Protein AF-A0A9E2HY00-F1 (afdb_monomer_lite)

Radius of gyration: 29.58 Å; chains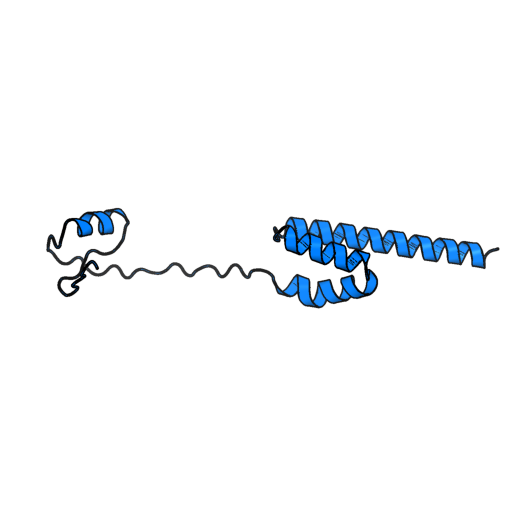: 1; bounding box: 50×21×86 Å

Foldseek 3Di:
DVVVVVVVVVVVVVVVVLVVVLVVVLVVCVVLPDDPVVSVVLSVVCVVPVVVSVVVCVVPVVVPRPPPPVPPPPPQPQDDADPDPQDPVQVVCVVVVHHGDDPPDDDDDD

Secondary structure (DSSP, 8-state):
-HHHHHHHHHHHHHHHHHHHHHHHHHHHHHHTT--HHHHHHHHHHHHHSHHHHHHHIIIIITTT--------------PPPPSS---HHHHHHHHTTPPPPPTT------

Sequence (110 aa):
MHNELLEFLTLHSVFIVTEIIIVATMLHMLYQRRSPTSMISWLLLMIIVPYFSLVLYFLIGVRKRPVKKKKLPLHVKSVSESPGHINSIDGILRSNGIAGASAFNSFTLI

Structure (mmCIF, N/CA/C/O backbone):
data_AF-A0A9E2HY00-F1
#
_entry.id   AF-A0A9E2HY00-F1
#
loop_
_atom_site.group_PDB
_atom_site.id
_atom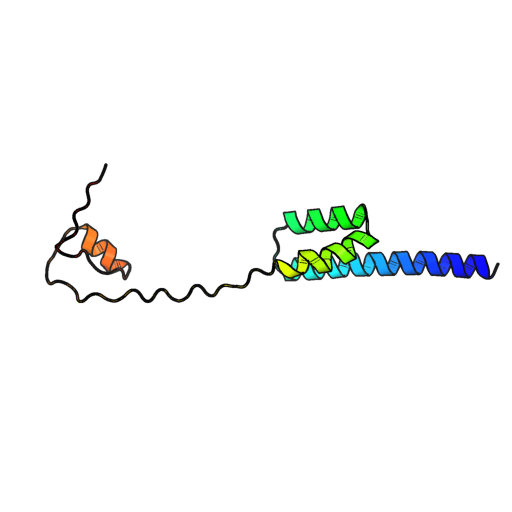_site.type_symbol
_atom_site.label_atom_id
_atom_site.label_alt_id
_atom_site.label_comp_id
_atom_site.label_asym_id
_atom_site.label_entity_id
_atom_site.label_seq_id
_atom_site.pdbx_PDB_ins_code
_atom_site.Cartn_x
_atom_site.Cartn_y
_atom_site.Cartn_z
_atom_site.occupancy
_atom_site.B_iso_or_equiv
_atom_site.auth_seq_id
_atom_site.auth_comp_id
_atom_site.auth_asym_id
_atom_site.auth_atom_id
_atom_site.pdbx_PDB_model_num
ATOM 1 N N . MET A 1 1 ? 18.749 0.375 -36.716 1.00 62.47 1 MET A N 1
ATOM 2 C CA . MET A 1 1 ? 17.453 1.069 -36.515 1.00 62.47 1 MET A CA 1
ATOM 3 C C . MET A 1 1 ? 16.370 0.185 -35.907 1.00 62.47 1 MET A C 1
ATOM 5 O O . MET A 1 1 ? 15.708 0.663 -35.003 1.00 62.47 1 MET A O 1
ATOM 9 N N . HIS A 1 2 ? 16.158 -1.066 -36.346 1.00 67.62 2 HIS A N 1
ATOM 10 C CA . HIS A 1 2 ? 15.128 -1.922 -35.725 1.00 67.62 2 HIS A CA 1
ATOM 11 C C . HIS A 1 2 ? 15.393 -2.238 -34.246 1.00 67.62 2 HIS A C 1
ATOM 13 O O . HIS A 1 2 ? 14.471 -2.136 -33.446 1.00 67.62 2 HIS A O 1
ATOM 19 N N . ASN A 1 3 ? 16.640 -2.525 -33.865 1.00 80.50 3 ASN A N 1
ATOM 20 C CA . ASN A 1 3 ? 16.970 -2.799 -32.462 1.00 80.50 3 ASN A CA 1
ATOM 21 C C . ASN A 1 3 ? 16.769 -1.575 -31.557 1.00 80.50 3 ASN A C 1
ATOM 23 O O . ASN A 1 3 ? 16.177 -1.717 -30.499 1.00 80.50 3 ASN A O 1
ATOM 27 N N . GLU A 1 4 ? 17.146 -0.379 -32.014 1.00 84.44 4 GLU A N 1
ATOM 28 C CA . GLU A 1 4 ? 16.931 0.885 -31.284 1.00 84.44 4 GLU A CA 1
ATOM 29 C C . GLU A 1 4 ? 15.441 1.153 -31.008 1.00 84.44 4 GLU A C 1
ATOM 31 O O . GLU A 1 4 ? 15.057 1.561 -29.915 1.00 84.44 4 GLU A O 1
ATOM 36 N N . LEU A 1 5 ? 14.576 0.890 -31.997 1.00 86.00 5 LEU A N 1
ATOM 37 C CA . LEU A 1 5 ? 13.126 1.042 -31.842 1.00 86.00 5 LEU A CA 1
ATOM 38 C C . LEU A 1 5 ? 12.548 0.012 -30.870 1.00 86.00 5 LEU A C 1
ATOM 40 O O . LEU A 1 5 ? 11.683 0.349 -30.063 1.00 86.00 5 LEU A O 1
ATOM 44 N N . LEU A 1 6 ? 13.023 -1.233 -30.937 1.00 88.06 6 LEU A N 1
ATOM 45 C CA . LEU A 1 6 ? 12.606 -2.283 -30.014 1.00 88.06 6 LEU A CA 1
ATOM 46 C C . LEU A 1 6 ? 13.077 -1.984 -28.588 1.00 88.06 6 LEU A C 1
ATOM 48 O O . LEU A 1 6 ? 12.275 -2.105 -27.668 1.00 88.06 6 LEU A O 1
ATOM 52 N N . GLU A 1 7 ? 14.313 -1.531 -28.382 1.00 86.12 7 GLU A N 1
ATOM 53 C CA . GLU A 1 7 ? 14.811 -1.119 -27.063 1.00 86.12 7 GLU A CA 1
ATOM 54 C C . GLU A 1 7 ? 14.013 0.054 -26.497 1.00 86.12 7 GLU A C 1
ATOM 56 O O . GLU A 1 7 ? 13.569 -0.001 -25.347 1.00 86.12 7 GLU A O 1
ATOM 61 N N . PHE A 1 8 ? 13.748 1.070 -27.320 1.00 88.56 8 PHE A N 1
ATOM 62 C CA . PHE A 1 8 ? 12.923 2.208 -26.936 1.00 88.56 8 PHE A CA 1
ATOM 63 C C . PHE A 1 8 ? 11.523 1.768 -26.493 1.00 88.56 8 PHE A C 1
ATOM 65 O O . PHE A 1 8 ? 11.071 2.147 -25.410 1.00 88.56 8 PHE A O 1
ATOM 72 N N . LEU A 1 9 ? 10.855 0.93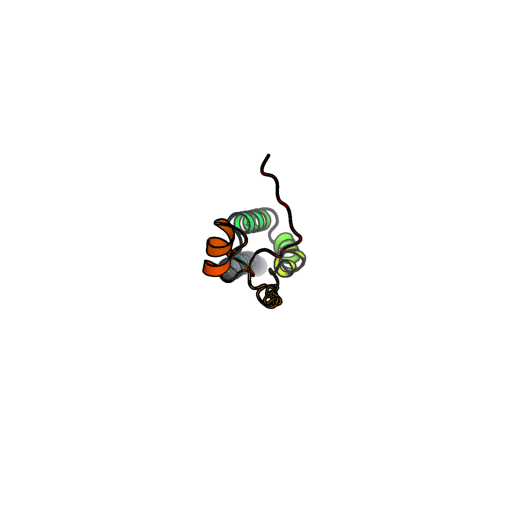1 -27.294 1.00 88.31 9 LEU A N 1
ATOM 73 C CA . LEU A 1 9 ? 9.530 0.387 -26.982 1.00 88.31 9 LEU A CA 1
ATOM 74 C C . LEU A 1 9 ? 9.548 -0.457 -25.707 1.00 88.31 9 LEU A C 1
ATOM 76 O O . LEU A 1 9 ? 8.654 -0.335 -24.870 1.00 88.31 9 LEU A O 1
ATOM 80 N N . THR A 1 10 ? 10.579 -1.283 -25.539 1.00 89.12 10 THR A N 1
ATOM 81 C CA . THR A 1 10 ? 10.717 -2.164 -24.378 1.00 89.12 10 THR A CA 1
ATOM 82 C C . THR A 1 10 ? 10.879 -1.335 -23.107 1.00 89.12 10 THR A C 1
ATOM 84 O O . THR A 1 10 ? 10.106 -1.511 -22.167 1.00 89.12 10 THR A O 1
ATOM 87 N N . LEU A 1 11 ? 11.789 -0.359 -23.098 1.00 89.69 11 LEU A N 1
ATOM 88 C CA . LEU A 1 11 ? 12.002 0.538 -21.959 1.00 89.69 11 LEU A CA 1
ATOM 89 C C . LEU A 1 11 ? 10.740 1.331 -21.603 1.00 89.69 11 LEU A C 1
ATOM 91 O O . LEU A 1 11 ? 10.352 1.369 -20.435 1.00 89.69 11 LEU A O 1
ATOM 95 N N . HIS A 1 12 ? 10.062 1.908 -22.598 1.00 88.62 12 HIS A N 1
ATOM 96 C CA . HIS A 1 12 ? 8.836 2.674 -22.362 1.00 88.62 12 HIS A CA 1
ATOM 97 C C . HIS A 1 12 ? 7.716 1.795 -21.808 1.00 88.62 12 HIS A C 1
ATOM 99 O O . HIS A 1 12 ? 7.043 2.184 -20.854 1.00 88.62 12 HIS A O 1
ATOM 105 N N . SER A 1 13 ? 7.541 0.587 -22.349 1.00 88.00 13 SER A N 1
ATOM 106 C CA . SER A 1 13 ? 6.529 -0.346 -21.852 1.00 88.00 13 SER A CA 1
ATOM 107 C C . SER A 1 13 ? 6.777 -0.744 -20.395 1.00 88.00 13 SER A C 1
ATOM 109 O O . SER A 1 13 ? 5.837 -0.766 -19.603 1.00 88.00 13 SER A O 1
ATOM 111 N N . VAL A 1 14 ? 8.036 -0.979 -20.008 1.00 88.12 14 VAL A N 1
ATOM 112 C CA . VAL A 1 14 ? 8.406 -1.326 -18.630 1.00 88.12 14 VAL A CA 1
ATOM 113 C C . VAL A 1 14 ? 8.092 -0.173 -17.681 1.00 88.12 14 VAL A C 1
ATOM 115 O O . VAL A 1 14 ? 7.515 -0.401 -16.615 1.00 88.12 14 VAL A O 1
ATOM 118 N N . PHE A 1 15 ? 8.400 1.064 -18.075 1.00 88.00 15 PHE A N 1
ATOM 119 C CA . PHE A 1 15 ? 8.059 2.253 -17.292 1.00 88.00 15 PHE A CA 1
ATOM 120 C C . PHE A 1 15 ? 6.549 2.391 -17.081 1.00 88.00 15 PHE A C 1
ATOM 122 O O . PHE A 1 15 ? 6.099 2.498 -15.940 1.00 88.00 15 PHE A O 1
ATOM 129 N N . ILE A 1 16 ? 5.769 2.300 -18.161 1.00 89.38 16 ILE A N 1
ATOM 130 C CA . ILE A 1 16 ? 4.306 2.428 -18.113 1.00 89.38 16 ILE A CA 1
ATOM 131 C C . ILE A 1 16 ? 3.695 1.333 -17.231 1.00 89.38 16 ILE A C 1
ATOM 133 O O . ILE A 1 16 ? 2.861 1.613 -16.372 1.00 89.38 16 ILE A O 1
ATOM 137 N N . VAL A 1 17 ? 4.128 0.080 -17.394 1.00 88.62 17 VAL A N 1
ATOM 138 C CA . VAL A 1 17 ? 3.642 -1.041 -16.574 1.00 88.62 17 VAL A CA 1
ATOM 139 C C . VAL A 1 17 ? 3.976 -0.822 -15.098 1.00 88.62 17 VAL A C 1
ATOM 141 O O . VAL A 1 17 ? 3.134 -1.065 -14.234 1.00 88.62 17 VAL A O 1
ATOM 144 N N . THR A 1 18 ? 5.176 -0.322 -14.800 1.00 85.06 18 THR A N 1
ATOM 145 C CA . THR A 1 18 ? 5.601 -0.045 -13.424 1.00 85.06 18 THR A CA 1
ATOM 146 C C . THR A 1 18 ? 4.734 1.043 -12.787 1.00 85.06 18 THR A C 1
ATOM 148 O O . THR A 1 18 ? 4.229 0.843 -11.681 1.00 85.06 18 THR A O 1
ATOM 151 N N . GLU A 1 19 ? 4.477 2.150 -13.490 1.00 85.62 19 GLU A N 1
ATOM 152 C CA . GLU A 1 19 ? 3.574 3.207 -13.014 1.00 85.62 19 GLU A CA 1
ATOM 153 C C . GLU A 1 19 ? 2.153 2.694 -12.774 1.00 85.62 19 GLU A C 1
ATOM 155 O O . GLU A 1 19 ? 1.574 2.953 -11.716 1.00 85.62 19 GLU A O 1
ATOM 160 N N . ILE A 1 20 ? 1.604 1.908 -13.706 1.00 88.50 20 ILE A N 1
ATOM 161 C CA . ILE A 1 20 ? 0.264 1.324 -13.563 1.00 88.50 20 ILE A CA 1
ATOM 162 C C . ILE A 1 20 ? 0.184 0.469 -12.293 1.00 88.50 20 ILE A C 1
ATOM 164 O O . ILE A 1 20 ? -0.794 0.563 -11.547 1.00 88.50 20 ILE A O 1
ATOM 168 N N . ILE A 1 21 ? 1.210 -0.336 -12.002 1.00 83.06 21 ILE A N 1
ATOM 169 C CA . ILE A 1 21 ? 1.228 -1.173 -10.796 1.00 83.06 21 ILE A CA 1
ATOM 170 C C . ILE A 1 21 ? 1.329 -0.320 -9.522 1.00 83.06 21 ILE A C 1
ATOM 172 O O . ILE A 1 21 ? 0.651 -0.617 -8.530 1.00 83.06 21 ILE A O 1
ATOM 176 N N . ILE A 1 22 ? 2.117 0.758 -9.530 1.00 83.88 22 ILE A N 1
ATOM 177 C CA . ILE A 1 22 ? 2.207 1.693 -8.396 1.00 83.88 22 ILE A CA 1
ATOM 178 C C . ILE A 1 22 ? 0.838 2.339 -8.130 1.00 83.88 22 ILE A C 1
ATOM 180 O O . ILE A 1 22 ? 0.357 2.344 -6.995 1.00 83.88 22 ILE A O 1
ATOM 184 N N . VAL A 1 23 ? 0.148 2.809 -9.169 1.00 83.81 23 VAL A N 1
ATOM 185 C CA . VAL A 1 23 ? -1.186 3.416 -9.026 1.00 83.81 23 VAL A CA 1
ATOM 186 C C . VAL A 1 23 ? -2.221 2.386 -8.559 1.00 83.81 23 VAL A C 1
ATOM 188 O O . VAL A 1 23 ? -3.004 2.660 -7.646 1.00 83.81 23 VAL A O 1
ATOM 191 N N . ALA A 1 24 ? -2.203 1.173 -9.116 1.00 82.12 24 ALA A N 1
ATOM 192 C CA . ALA A 1 24 ? -3.106 0.096 -8.712 1.00 82.12 24 ALA A CA 1
ATOM 193 C C . ALA A 1 24 ? -2.902 -0.305 -7.241 1.00 82.12 24 ALA A C 1
ATOM 195 O O . ALA A 1 24 ? -3.870 -0.490 -6.495 1.00 82.12 24 ALA A O 1
ATOM 196 N N . THR A 1 25 ? -1.647 -0.393 -6.789 1.00 76.88 25 THR A N 1
ATOM 197 C CA . THR A 1 25 ? -1.328 -0.672 -5.382 1.00 76.88 25 THR A CA 1
ATOM 198 C C . THR A 1 25 ? -1.758 0.472 -4.465 1.00 76.88 25 THR A C 1
ATOM 200 O O . THR A 1 25 ? -2.325 0.196 -3.404 1.00 76.88 25 THR A O 1
ATOM 203 N N . MET A 1 26 ? -1.606 1.737 -4.874 1.00 77.50 26 MET A N 1
ATOM 204 C CA . MET A 1 26 ? -2.149 2.887 -4.135 1.00 77.50 26 MET A CA 1
ATOM 205 C C . MET A 1 26 ? -3.673 2.825 -3.993 1.00 77.50 26 MET A C 1
ATOM 207 O O . MET A 1 26 ? -4.181 2.944 -2.876 1.00 77.50 26 MET A O 1
ATOM 211 N N . LEU A 1 27 ? -4.402 2.597 -5.092 1.00 79.94 27 LEU A N 1
ATOM 212 C CA . LEU A 1 27 ? -5.865 2.459 -5.093 1.00 79.94 27 LEU A CA 1
ATOM 213 C C . LEU A 1 27 ? -6.319 1.340 -4.150 1.00 79.94 27 LEU A C 1
ATOM 215 O O . LEU A 1 27 ? -7.221 1.526 -3.331 1.00 79.94 27 LEU A O 1
ATOM 219 N N . HIS A 1 28 ? -5.643 0.193 -4.203 1.00 77.62 28 HIS A N 1
ATOM 220 C CA . HIS A 1 28 ? -5.919 -0.936 -3.322 1.00 77.62 28 HIS A CA 1
ATOM 221 C C . HIS A 1 28 ? -5.637 -0.621 -1.840 1.00 77.62 28 HIS A C 1
ATOM 223 O O . HIS A 1 28 ? -6.416 -1.012 -0.965 1.00 77.62 28 HIS A O 1
ATOM 229 N N . MET A 1 29 ? -4.558 0.108 -1.532 1.00 73.81 29 MET A N 1
ATOM 230 C CA . MET A 1 29 ? -4.263 0.551 -0.164 1.00 73.81 29 MET A CA 1
ATOM 231 C C . MET A 1 29 ? -5.292 1.562 0.357 1.00 73.81 29 MET A C 1
ATOM 233 O O . MET A 1 29 ? -5.694 1.464 1.521 1.00 73.81 29 MET A O 1
ATOM 237 N N . LEU A 1 30 ? -5.744 2.483 -0.502 1.00 73.00 30 LEU A N 1
ATOM 238 C CA . LEU A 1 30 ? -6.770 3.473 -0.176 1.00 73.00 30 LEU A CA 1
ATOM 239 C C . LEU A 1 30 ? -8.102 2.788 0.145 1.00 73.00 30 LEU A C 1
ATOM 241 O O . LEU A 1 30 ? -8.723 3.076 1.170 1.00 73.00 30 LEU A O 1
ATOM 245 N N . TYR A 1 31 ? -8.490 1.806 -0.674 1.00 71.75 31 TYR A N 1
ATOM 246 C CA . TYR A 1 31 ? -9.694 1.003 -0.463 1.00 71.75 31 TYR A CA 1
ATOM 247 C C . TYR A 1 31 ? -9.671 0.250 0.880 1.00 71.75 31 TYR A C 1
ATOM 249 O O . TYR A 1 31 ? -10.700 0.096 1.537 1.00 71.75 31 TYR A O 1
ATOM 257 N N . GLN A 1 32 ? -8.489 -0.168 1.347 1.00 67.25 32 GLN A N 1
ATOM 258 C CA . GLN A 1 32 ? -8.329 -0.876 2.622 1.00 67.25 32 GLN A CA 1
ATOM 259 C C . GLN A 1 32 ? -8.329 0.018 3.880 1.00 67.25 32 GLN A C 1
ATOM 261 O O . GLN A 1 32 ? -8.164 -0.519 4.977 1.00 67.25 32 GLN A O 1
ATOM 266 N N . ARG A 1 33 ? -8.528 1.345 3.773 1.00 63.97 33 ARG A N 1
ATOM 267 C CA . ARG A 1 33 ? -8.507 2.298 4.911 1.00 63.97 33 ARG A CA 1
ATOM 268 C C . ARG A 1 33 ? -7.281 2.124 5.826 1.00 63.97 33 ARG A C 1
ATOM 270 O O . ARG A 1 33 ? -7.394 2.109 7.053 1.00 63.97 33 ARG A O 1
ATOM 277 N N . ARG A 1 34 ? -6.097 1.935 5.236 1.00 60.78 34 ARG A N 1
ATOM 278 C CA . ARG A 1 34 ? -4.822 1.934 5.976 1.00 60.78 34 ARG A CA 1
ATOM 279 C C . ARG A 1 34 ? -4.508 3.347 6.481 1.00 60.78 34 ARG A C 1
ATOM 281 O O . ARG A 1 34 ? -4.980 4.321 5.904 1.00 60.78 34 ARG A O 1
ATOM 288 N N . SER A 1 35 ? -3.715 3.466 7.551 1.00 69.75 35 SER A N 1
ATOM 289 C CA . SER A 1 35 ? -3.267 4.782 8.019 1.00 69.75 35 SER A CA 1
ATOM 290 C C . SER A 1 35 ? -2.483 5.494 6.903 1.00 69.75 35 SER A C 1
ATOM 292 O O . SER A 1 35 ? -1.650 4.852 6.252 1.00 69.75 35 SER A O 1
ATOM 294 N N . PRO A 1 36 ? -2.713 6.801 6.677 1.00 70.88 36 PRO A N 1
ATOM 295 C CA . PRO A 1 36 ? -2.076 7.553 5.591 1.00 70.88 36 PRO A CA 1
ATOM 296 C C . PRO A 1 36 ? -0.544 7.482 5.655 1.00 70.88 36 PRO A C 1
ATOM 298 O O . PRO A 1 36 ? 0.123 7.373 4.630 1.00 70.88 36 PRO A O 1
ATOM 301 N N . THR A 1 37 ? 0.020 7.405 6.862 1.00 78.94 37 THR A N 1
ATOM 302 C CA . THR A 1 37 ? 1.458 7.228 7.101 1.00 78.94 37 THR A CA 1
ATOM 303 C C . THR A 1 37 ? 2.009 5.946 6.473 1.00 78.94 37 THR A C 1
ATOM 305 O O . THR A 1 37 ? 3.065 5.971 5.850 1.00 78.94 37 THR A O 1
ATOM 308 N N . SER A 1 38 ? 1.284 4.824 6.577 1.00 78.19 38 SER A N 1
ATOM 309 C CA . SER A 1 38 ? 1.735 3.554 5.998 1.00 78.19 38 SER A CA 1
ATOM 310 C C . SER A 1 38 ? 1.722 3.585 4.472 1.00 78.19 38 SER A C 1
ATOM 312 O O . SER A 1 38 ? 2.557 2.924 3.862 1.00 78.19 38 SER A O 1
ATOM 314 N N . MET A 1 39 ? 0.788 4.322 3.861 1.00 79.69 39 MET A N 1
ATOM 315 C CA . MET A 1 39 ? 0.725 4.472 2.404 1.00 79.69 39 MET A CA 1
ATOM 316 C C . MET A 1 39 ? 1.932 5.260 1.890 1.00 79.69 39 MET A C 1
ATOM 318 O O . MET A 1 39 ? 2.578 4.816 0.947 1.00 79.69 39 MET A O 1
ATOM 322 N N . ILE A 1 40 ? 2.281 6.365 2.559 1.00 81.00 40 ILE A N 1
ATOM 323 C CA . ILE A 1 40 ? 3.436 7.202 2.201 1.00 81.00 40 ILE A CA 1
ATOM 324 C C . ILE A 1 40 ? 4.748 6.412 2.309 1.00 81.00 40 ILE A C 1
ATOM 326 O O . ILE A 1 40 ? 5.586 6.508 1.419 1.00 81.00 40 ILE A O 1
ATOM 330 N N . SER A 1 41 ? 4.918 5.575 3.340 1.00 85.94 41 SER A N 1
ATOM 331 C CA . SER A 1 41 ? 6.116 4.730 3.467 1.00 85.94 41 SER A CA 1
ATOM 332 C C . SER A 1 41 ? 6.263 3.730 2.317 1.00 85.94 41 SER A C 1
ATOM 334 O O . SER A 1 41 ? 7.360 3.571 1.787 1.00 85.94 41 SER A O 1
ATOM 336 N N . TRP A 1 42 ? 5.174 3.066 1.913 1.00 84.56 42 TRP A N 1
ATOM 337 C CA . TRP A 1 42 ? 5.215 2.131 0.784 1.00 84.56 42 TRP A CA 1
ATOM 338 C C . TRP A 1 42 ? 5.448 2.841 -0.548 1.00 84.56 42 TRP A C 1
ATOM 340 O O . TRP A 1 42 ? 6.193 2.329 -1.375 1.00 84.56 42 TRP A O 1
ATOM 350 N N . LEU A 1 43 ? 4.869 4.027 -0.736 1.00 82.00 43 LEU A N 1
ATOM 351 C CA . LEU A 1 43 ? 5.123 4.880 -1.896 1.00 82.00 43 LEU A CA 1
ATOM 352 C C . LEU A 1 43 ? 6.587 5.281 -2.007 1.00 82.00 43 LEU A C 1
ATOM 354 O O . LEU A 1 43 ? 7.195 5.110 -3.057 1.00 82.00 43 LEU A O 1
ATOM 358 N N . LEU A 1 44 ? 7.160 5.775 -0.912 1.00 84.06 44 LEU A N 1
ATOM 359 C CA . LEU A 1 44 ? 8.555 6.186 -0.887 1.00 84.06 44 LEU A CA 1
ATOM 360 C C . LEU A 1 44 ? 9.482 5.007 -1.201 1.00 84.06 44 LEU A C 1
ATOM 362 O O . LEU A 1 44 ? 10.428 5.155 -1.968 1.00 84.06 44 LEU A O 1
ATOM 366 N N . LEU A 1 45 ? 9.174 3.822 -0.668 1.00 86.50 45 LEU A N 1
ATOM 367 C CA . LEU A 1 45 ? 9.928 2.611 -0.973 1.00 86.50 45 LEU A CA 1
ATOM 368 C C . LEU A 1 45 ? 9.847 2.258 -2.468 1.00 86.50 45 LEU A C 1
ATOM 370 O O . LEU A 1 45 ? 10.882 2.014 -3.083 1.00 86.50 45 LEU A O 1
ATOM 374 N N . MET A 1 46 ? 8.649 2.310 -3.063 1.00 83.62 46 MET A N 1
ATOM 375 C CA . MET A 1 46 ? 8.432 2.066 -4.497 1.00 83.62 46 MET A CA 1
ATOM 376 C C . MET A 1 46 ? 9.176 3.069 -5.386 1.00 83.62 46 MET A C 1
ATOM 378 O O . MET A 1 46 ? 9.635 2.692 -6.457 1.00 83.62 46 MET A O 1
ATOM 382 N N . ILE A 1 47 ? 9.335 4.319 -4.946 1.00 82.44 47 ILE A N 1
ATOM 383 C CA . ILE A 1 47 ? 10.113 5.331 -5.675 1.00 82.44 47 ILE A CA 1
ATOM 384 C C . ILE A 1 47 ? 11.612 5.000 -5.637 1.00 82.44 47 ILE A C 1
ATOM 386 O O . ILE A 1 47 ? 12.290 5.116 -6.653 1.00 82.44 47 ILE A O 1
ATOM 390 N N . ILE A 1 48 ? 12.135 4.581 -4.480 1.00 85.00 48 ILE A N 1
ATOM 391 C CA . ILE A 1 48 ? 13.572 4.307 -4.309 1.00 85.00 48 ILE A CA 1
ATOM 392 C C . ILE A 1 48 ? 13.960 2.976 -4.963 1.00 85.00 48 ILE A C 1
ATOM 394 O O . ILE A 1 48 ? 15.010 2.876 -5.594 1.00 85.00 48 ILE A O 1
ATOM 398 N N . VAL A 1 49 ? 13.133 1.938 -4.803 1.00 86.38 49 VAL A N 1
ATOM 399 C CA . VAL A 1 49 ? 13.431 0.585 -5.289 1.00 86.38 49 VAL A CA 1
ATOM 400 C C . VAL A 1 49 ? 12.177 -0.059 -5.894 1.00 86.38 49 VAL A C 1
ATOM 402 O O . VAL A 1 49 ? 11.583 -0.945 -5.271 1.00 86.38 49 VAL A O 1
ATOM 405 N N . PRO A 1 50 ? 11.744 0.343 -7.101 1.00 73.50 50 PRO A N 1
ATOM 406 C CA . PRO A 1 50 ? 10.441 -0.040 -7.654 1.00 73.50 50 PRO A CA 1
ATOM 407 C C . PRO A 1 50 ? 10.237 -1.555 -7.700 1.00 73.50 50 PRO A C 1
ATOM 409 O O . PRO A 1 50 ? 9.270 -2.072 -7.144 1.00 73.50 50 PRO A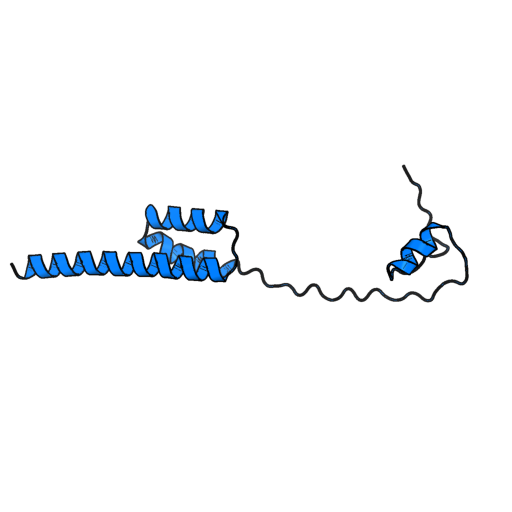 O 1
ATOM 412 N N . TYR A 1 51 ? 11.199 -2.299 -8.247 1.00 80.06 51 TYR A N 1
ATOM 413 C CA . TYR A 1 51 ? 11.055 -3.746 -8.421 1.00 80.06 51 TYR A CA 1
ATOM 414 C C . TYR A 1 51 ? 11.042 -4.529 -7.098 1.00 80.06 51 TYR A C 1
ATOM 416 O O . TYR A 1 51 ? 10.195 -5.400 -6.899 1.00 80.06 51 TYR A O 1
ATOM 424 N N . PHE A 1 52 ? 11.935 -4.204 -6.155 1.00 84.31 52 PHE A N 1
ATOM 425 C CA . PHE A 1 52 ? 11.964 -4.875 -4.846 1.00 84.31 52 PHE A CA 1
ATOM 426 C C . PHE A 1 52 ? 10.733 -4.556 -4.005 1.00 84.31 52 PHE A C 1
ATOM 428 O O . PHE A 1 52 ? 10.238 -5.407 -3.264 1.00 84.31 52 PHE A O 1
ATOM 435 N N . SER A 1 53 ? 10.231 -3.332 -4.124 1.00 81.12 53 SER A N 1
ATOM 436 C CA . SER A 1 53 ? 9.092 -2.865 -3.346 1.00 81.12 53 SER A CA 1
ATOM 437 C C . SER A 1 53 ? 7.819 -3.616 -3.694 1.00 81.12 53 SER A C 1
ATOM 439 O O . SER A 1 53 ? 7.053 -3.931 -2.785 1.00 81.12 53 SER A O 1
ATOM 441 N N . LEU A 1 54 ? 7.619 -3.975 -4.969 1.00 76.19 54 LEU A N 1
ATOM 442 C CA . LEU A 1 54 ? 6.519 -4.849 -5.384 1.00 76.19 54 LEU A CA 1
ATOM 443 C C . LEU A 1 54 ? 6.569 -6.188 -4.643 1.00 76.19 54 LEU A C 1
ATOM 445 O O . LEU A 1 54 ? 5.598 -6.565 -3.985 1.00 76.19 54 LEU A O 1
ATOM 449 N N . VAL A 1 55 ? 7.707 -6.885 -4.705 1.00 83.81 55 VAL A N 1
ATOM 450 C CA . VAL A 1 55 ? 7.876 -8.202 -4.067 1.00 83.81 55 VAL A CA 1
ATOM 451 C C . VAL A 1 55 ? 7.642 -8.098 -2.559 1.00 83.81 55 VAL A C 1
ATOM 453 O O . VAL A 1 55 ? 6.883 -8.879 -1.980 1.00 83.81 55 VAL A O 1
ATOM 456 N N . LEU A 1 56 ? 8.235 -7.088 -1.921 1.00 83.56 56 LEU A N 1
ATOM 457 C CA . LEU A 1 56 ? 8.126 -6.883 -0.481 1.00 83.56 56 LEU A CA 1
ATOM 458 C C . LEU A 1 56 ? 6.704 -6.499 -0.047 1.00 83.56 56 LEU A C 1
ATOM 460 O O . LEU A 1 56 ? 6.235 -6.937 1.008 1.00 83.56 56 LEU A O 1
ATOM 464 N N . TYR A 1 57 ? 5.996 -5.714 -0.862 1.00 79.50 57 TYR A N 1
ATOM 465 C CA . TYR A 1 57 ? 4.613 -5.330 -0.603 1.00 79.50 57 TYR A CA 1
ATOM 466 C C . TYR A 1 57 ? 3.687 -6.547 -0.589 1.00 79.50 57 TYR A C 1
ATOM 468 O O . TYR A 1 57 ? 2.881 -6.691 0.336 1.00 79.50 57 TYR A O 1
ATOM 476 N N . PHE A 1 58 ? 3.832 -7.456 -1.555 1.00 75.31 58 PHE A N 1
ATOM 477 C CA . PHE A 1 58 ? 3.054 -8.695 -1.569 1.00 75.31 58 PHE A CA 1
ATOM 478 C C . PHE A 1 58 ? 3.389 -9.599 -0.375 1.00 75.31 58 PHE A C 1
ATOM 480 O O . PHE A 1 58 ? 2.472 -10.142 0.243 1.00 75.31 58 PHE A O 1
ATOM 487 N N . LEU A 1 59 ? 4.667 -9.697 0.014 1.00 81.50 59 LEU A N 1
ATOM 488 C CA . LEU A 1 59 ? 5.100 -10.528 1.145 1.00 81.50 59 LEU A CA 1
ATOM 489 C C . LEU A 1 59 ? 4.60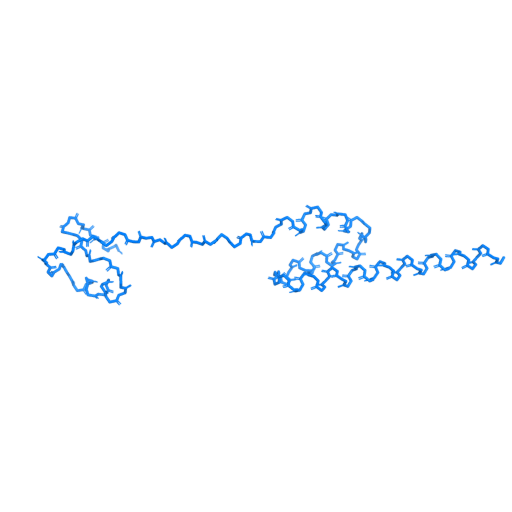8 -10.004 2.510 1.00 81.50 59 LEU A C 1
ATOM 491 O O . LEU A 1 59 ? 4.144 -10.773 3.354 1.00 81.50 59 LEU A O 1
ATOM 495 N N . ILE A 1 60 ? 4.728 -8.693 2.752 1.00 77.81 60 ILE A N 1
ATOM 496 C CA . ILE A 1 60 ? 4.547 -8.087 4.084 1.00 77.81 60 ILE A CA 1
ATOM 497 C C . ILE A 1 60 ? 3.265 -7.250 4.167 1.00 77.81 60 ILE A C 1
ATOM 499 O O . ILE A 1 60 ? 2.528 -7.323 5.158 1.00 77.81 60 ILE A O 1
ATOM 503 N N . GLY A 1 61 ? 2.983 -6.449 3.137 1.00 67.44 61 GLY A N 1
ATOM 504 C CA . GLY A 1 61 ? 1.891 -5.472 3.118 1.00 67.44 61 GLY A CA 1
ATOM 505 C C . GLY A 1 61 ? 0.501 -6.111 3.167 1.00 67.44 61 GLY A C 1
ATOM 506 O O . GLY A 1 61 ? -0.393 -5.617 3.863 1.00 67.44 61 GLY A O 1
ATOM 507 N N . VAL A 1 62 ? 0.329 -7.262 2.510 1.00 67.75 62 VAL A N 1
ATOM 508 C CA . VAL A 1 62 ? -0.952 -7.990 2.467 1.00 67.75 62 VAL A CA 1
ATOM 509 C C . VAL A 1 62 ? -1.241 -8.721 3.785 1.00 67.75 62 VAL A C 1
ATOM 511 O O . VAL A 1 62 ? -2.398 -8.806 4.201 1.00 67.75 62 VAL A O 1
ATOM 514 N N . ARG A 1 63 ? -0.205 -9.187 4.499 1.00 68.38 63 ARG A N 1
ATOM 515 C CA . ARG A 1 63 ? -0.357 -10.023 5.704 1.00 68.38 63 ARG A CA 1
ATOM 516 C C . ARG A 1 63 ? -0.969 -9.275 6.888 1.00 68.38 63 ARG A C 1
ATOM 518 O O . ARG A 1 63 ? -1.720 -9.865 7.659 1.00 68.38 63 ARG A O 1
ATOM 525 N N . LYS A 1 64 ? -0.714 -7.970 7.035 1.00 57.62 64 LYS A N 1
ATOM 526 C CA . LYS A 1 64 ? -1.239 -7.178 8.165 1.00 57.62 64 LYS A CA 1
ATOM 527 C C . LYS A 1 64 ? -2.711 -6.779 8.010 1.00 57.62 64 LYS A C 1
ATOM 529 O O . LYS A 1 64 ? -3.071 -5.693 8.459 1.00 57.62 64 LYS A O 1
ATOM 534 N N . ARG A 1 65 ? -3.570 -7.548 7.331 1.00 61.47 65 ARG A N 1
ATOM 535 C CA . ARG A 1 65 ? -5.012 -7.247 7.358 1.00 61.47 65 ARG A CA 1
ATOM 536 C C . ARG A 1 65 ? -5.445 -7.269 8.825 1.00 61.47 65 ARG A C 1
ATOM 538 O O . ARG A 1 65 ? -5.163 -8.264 9.496 1.00 61.47 65 ARG A O 1
ATOM 545 N N . PRO A 1 66 ? -6.069 -6.202 9.359 1.00 57.09 66 PRO A N 1
ATOM 546 C CA . PRO A 1 66 ? -6.708 -6.308 10.651 1.00 57.09 66 PRO A CA 1
ATOM 547 C C . PRO A 1 66 ? -7.798 -7.347 10.447 1.00 57.09 66 PRO A C 1
ATOM 549 O O . PRO A 1 66 ? -8.841 -7.070 9.856 1.00 57.09 66 PRO A O 1
ATOM 552 N N . VAL A 1 67 ? -7.528 -8.581 10.871 1.00 60.16 67 VAL A N 1
ATOM 553 C CA . VAL A 1 67 ? -8.590 -9.522 11.173 1.00 60.16 67 VAL A CA 1
ATOM 554 C C . VAL A 1 67 ? -9.487 -8.702 12.078 1.00 60.16 67 VAL A C 1
ATOM 556 O O . VAL A 1 67 ? -9.060 -8.321 13.171 1.00 60.16 67 VAL A O 1
ATOM 559 N N . LYS A 1 68 ? -10.671 -8.317 11.583 1.00 59.06 68 LYS A N 1
ATOM 560 C CA . LYS A 1 68 ? -11.755 -7.849 12.435 1.00 59.06 68 LYS A CA 1
ATOM 561 C C . LYS A 1 68 ? -11.989 -9.029 13.359 1.00 59.06 68 LYS A C 1
ATOM 563 O O . LYS A 1 68 ? -12.795 -9.903 13.059 1.00 59.06 68 LYS A O 1
ATOM 568 N N . LYS A 1 69 ? -11.208 -9.117 14.437 1.00 60.56 69 LYS A N 1
ATOM 569 C CA . LYS A 1 69 ? -11.514 -9.965 15.566 1.00 60.56 69 LYS A CA 1
ATOM 570 C C . LYS A 1 69 ? -12.846 -9.391 15.994 1.00 60.56 69 LYS A C 1
ATOM 572 O O . LYS A 1 69 ? -12.883 -8.301 16.565 1.00 60.56 69 LYS A O 1
ATOM 577 N N . LYS A 1 70 ? -13.940 -10.034 15.567 1.00 58.81 70 LYS A N 1
ATOM 578 C CA . LYS A 1 70 ? -15.256 -9.789 16.135 1.00 58.81 70 LYS A CA 1
ATOM 579 C C . LYS A 1 70 ? -14.997 -9.940 17.621 1.00 58.81 70 LYS A C 1
ATOM 581 O O . LYS A 1 70 ? -14.675 -11.041 18.064 1.00 58.81 70 LYS A O 1
ATOM 586 N N . LYS A 1 71 ? -14.975 -8.820 18.349 1.00 62.47 71 LYS A N 1
ATOM 587 C CA . LYS A 1 71 ? -14.958 -8.874 19.803 1.00 62.47 71 LYS A CA 1
ATOM 588 C C . LYS A 1 71 ? -16.157 -9.749 20.126 1.00 62.47 71 LYS A C 1
ATOM 590 O O . LYS A 1 71 ? -17.264 -9.422 19.694 1.00 62.47 71 LYS A O 1
ATOM 595 N N . LEU A 1 72 ? -15.903 -10.918 20.712 1.00 66.94 72 LEU A N 1
ATOM 596 C CA . LEU A 1 72 ? -16.983 -11.788 21.144 1.00 66.94 72 LEU A CA 1
ATOM 597 C C . LEU A 1 72 ? -17.889 -10.901 22.005 1.00 66.94 72 LEU A C 1
ATOM 599 O O . LEU A 1 72 ? -17.341 -10.152 22.824 1.00 66.94 72 LEU A O 1
ATOM 603 N N . PRO A 1 73 ? -19.214 -10.895 21.793 1.00 63.88 73 PRO A N 1
ATOM 604 C CA . PRO A 1 73 ? -20.094 -10.202 22.713 1.00 63.88 73 PRO A CA 1
ATOM 605 C C . PRO A 1 73 ? -19.783 -10.759 24.100 1.00 63.88 73 PRO A C 1
ATOM 607 O O . PRO A 1 73 ? -19.922 -11.958 24.340 1.00 63.88 73 PRO A O 1
ATOM 610 N N . LEU A 1 74 ? -19.234 -9.905 24.965 1.00 66.50 74 LEU A N 1
ATOM 611 C CA . LEU A 1 74 ? -18.987 -10.244 26.354 1.00 66.50 74 LEU A CA 1
ATOM 612 C C . LEU A 1 74 ? -20.362 -10.539 26.941 1.00 66.50 74 LEU A C 1
ATOM 614 O O . LEU A 1 74 ? -21.158 -9.628 27.149 1.00 66.50 74 LEU A O 1
ATOM 618 N N . HIS A 1 75 ? -20.663 -11.822 27.120 1.00 64.75 75 HIS A N 1
ATOM 619 C CA . HIS A 1 75 ? -21.875 -12.249 27.792 1.00 64.75 75 HIS A CA 1
ATOM 620 C C . HIS A 1 75 ? -21.670 -11.931 29.272 1.00 64.75 75 HIS A C 1
ATOM 622 O O . HIS A 1 75 ? -21.091 -12.719 30.020 1.00 64.75 75 HIS A O 1
ATOM 628 N N . VAL A 1 76 ? -22.067 -10.725 29.674 1.00 65.69 76 VAL A N 1
ATOM 629 C CA . VAL A 1 76 ? -22.111 -10.334 31.079 1.00 65.69 76 VAL A CA 1
ATOM 630 C C . VAL A 1 76 ? -23.146 -11.241 31.729 1.00 65.69 76 VAL A C 1
ATOM 632 O O . VAL A 1 76 ? -24.332 -11.157 31.422 1.00 65.69 76 VAL A O 1
ATOM 635 N N . LYS A 1 77 ? -22.685 -12.173 32.567 1.00 63.53 77 LYS A N 1
ATOM 636 C CA . LYS A 1 77 ? -23.561 -13.035 33.359 1.00 63.53 77 LYS A CA 1
ATOM 637 C C . LYS A 1 77 ? -24.433 -12.117 34.213 1.00 63.53 77 LYS A C 1
ATOM 639 O O . LYS A 1 77 ? -23.914 -11.458 35.111 1.00 63.53 77 LYS A O 1
ATOM 644 N N . SER A 1 78 ? -25.728 -12.051 33.917 1.00 62.56 78 SER A N 1
ATOM 645 C CA . SER A 1 78 ? -26.704 -11.359 34.755 1.00 62.56 78 SER A CA 1
ATOM 646 C C . SER A 1 78 ? -26.760 -12.095 36.092 1.00 62.56 78 SER A C 1
ATOM 648 O O . SER A 1 78 ? -27.360 -13.166 36.201 1.00 62.56 78 SER A O 1
ATOM 650 N N . VAL A 1 79 ? -26.031 -11.594 37.085 1.00 63.53 79 VAL A N 1
ATOM 651 C CA . VAL A 1 79 ? -26.093 -12.126 38.445 1.00 63.53 79 VAL A CA 1
ATOM 652 C C . VAL A 1 79 ? -27.423 -11.680 39.035 1.00 63.53 79 VAL A C 1
ATOM 654 O O . VAL A 1 79 ? -27.757 -10.499 38.966 1.00 63.53 79 VAL A O 1
ATOM 657 N N . SER A 1 80 ? -28.180 -12.643 39.562 1.00 60.38 80 SER A N 1
ATOM 658 C CA . SER A 1 80 ? -29.461 -12.431 40.229 1.00 60.38 80 SER A CA 1
ATOM 659 C C . SER A 1 80 ? -29.348 -11.286 41.227 1.00 60.38 80 SER A C 1
ATOM 661 O O . SER A 1 80 ? -28.473 -11.289 42.094 1.00 60.38 80 SER A O 1
ATOM 663 N N . GLU A 1 81 ? -30.207 -10.289 41.057 1.00 61.94 81 GLU A N 1
ATOM 664 C CA . GLU A 1 81 ? -30.172 -9.055 41.824 1.00 61.94 81 GLU A CA 1
ATOM 665 C C . GLU A 1 81 ? -30.350 -9.357 43.316 1.00 61.94 81 GLU A C 1
ATOM 667 O O . GLU A 1 81 ? -31.359 -9.928 43.730 1.00 61.94 81 GLU A O 1
ATOM 672 N N . SER A 1 82 ? -29.360 -8.993 44.134 1.00 61.41 82 SER A N 1
ATOM 673 C CA . SER A 1 82 ? -29.514 -9.054 45.586 1.00 61.41 82 SER A CA 1
ATOM 674 C C . SER A 1 82 ? -30.543 -7.996 46.004 1.00 61.41 82 SER A C 1
ATOM 676 O O . SER A 1 82 ? -30.387 -6.833 45.618 1.00 61.41 82 SER A O 1
ATOM 678 N N . PRO A 1 83 ? -31.575 -8.347 46.789 1.00 60.22 83 PRO A N 1
ATOM 679 C CA . PRO A 1 83 ? -32.555 -7.391 47.286 1.00 60.22 83 PRO A CA 1
ATOM 680 C C . PRO A 1 83 ? -31.896 -6.527 48.366 1.00 60.22 83 PRO A C 1
ATOM 682 O O . PRO A 1 83 ? -31.862 -6.878 49.541 1.00 60.22 83 PRO A O 1
ATOM 685 N N . GLY A 1 84 ? -31.301 -5.412 47.958 1.00 64.56 84 GLY A N 1
ATOM 686 C CA . GLY A 1 84 ? -30.675 -4.465 48.870 1.00 64.56 84 GLY A CA 1
ATOM 687 C C . GLY A 1 84 ? -30.261 -3.196 48.142 1.00 64.56 84 GLY A C 1
ATOM 688 O O . GLY A 1 84 ? -29.608 -3.252 47.103 1.00 64.56 84 GLY A O 1
ATOM 689 N N . HIS A 1 85 ? -30.638 -2.042 48.688 1.00 62.66 85 HIS A N 1
ATOM 690 C CA . HIS A 1 85 ? -30.171 -0.743 48.213 1.00 62.66 85 HIS A CA 1
ATOM 691 C C . HIS A 1 85 ? -28.728 -0.539 48.700 1.00 62.66 85 HIS A C 1
ATOM 693 O O . HIS A 1 85 ? -28.508 -0.030 49.798 1.00 62.66 85 HIS A O 1
ATOM 699 N N . ILE A 1 86 ? -27.739 -0.991 47.922 1.00 66.06 86 ILE A N 1
ATOM 700 C CA . ILE A 1 86 ? -26.366 -1.126 48.434 1.00 66.06 86 ILE A CA 1
ATOM 701 C C . ILE A 1 86 ? -25.582 0.194 48.423 1.00 66.06 86 ILE A C 1
ATOM 703 O O . ILE A 1 86 ? -24.706 0.318 49.263 1.00 66.06 86 ILE A O 1
ATOM 707 N N . ASN A 1 87 ? -25.880 1.193 47.573 1.00 70.94 87 ASN A N 1
ATOM 708 C CA . ASN A 1 87 ? -25.296 2.555 47.638 1.00 70.94 87 ASN A CA 1
ATOM 709 C C . ASN A 1 87 ? -25.822 3.465 46.504 1.00 70.94 87 ASN A C 1
ATOM 711 O O . ASN A 1 87 ? -26.376 2.968 45.528 1.00 70.94 87 ASN A O 1
ATOM 715 N N . SER A 1 88 ? -25.563 4.782 46.555 1.00 74.62 88 SER A N 1
ATOM 716 C CA . SER A 1 88 ? -25.914 5.740 45.477 1.00 74.62 88 SER A CA 1
ATOM 717 C C . SER A 1 88 ? -25.296 5.402 44.110 1.00 74.62 88 SER A C 1
ATOM 719 O O . SER A 1 88 ? -25.837 5.767 43.069 1.00 74.62 88 SER A O 1
ATOM 721 N N . ILE A 1 89 ? -24.171 4.679 44.102 1.00 73.75 89 ILE A N 1
ATOM 722 C CA . ILE A 1 89 ? -23.480 4.230 42.882 1.00 73.75 89 ILE A CA 1
ATOM 723 C C . ILE A 1 89 ? -24.216 3.052 42.220 1.00 73.75 89 ILE A C 1
ATOM 725 O O . ILE A 1 89 ? -24.133 2.883 41.004 1.00 73.75 89 ILE A O 1
ATOM 729 N N . ASP A 1 90 ? -25.000 2.281 42.981 1.00 77.75 90 ASP A N 1
ATOM 730 C CA . ASP A 1 90 ? -25.742 1.125 42.463 1.00 77.75 90 ASP A CA 1
ATOM 731 C C . ASP A 1 90 ? -26.754 1.537 41.381 1.00 77.75 90 ASP A C 1
ATOM 733 O O . ASP A 1 90 ? -26.876 0.882 40.346 1.00 77.75 90 ASP A O 1
ATOM 737 N N . GLY A 1 91 ? -27.404 2.694 41.558 1.00 74.94 91 GLY A N 1
ATOM 738 C CA . GLY A 1 91 ? -28.318 3.255 40.559 1.00 74.94 91 GLY A CA 1
ATOM 739 C C . GLY A 1 91 ? -27.628 3.622 39.239 1.00 74.94 91 GLY A C 1
ATOM 740 O O . GLY A 1 91 ? -28.203 3.423 38.169 1.00 74.94 91 GLY A O 1
ATOM 741 N N . ILE A 1 92 ? -26.380 4.100 39.298 1.00 78.81 92 ILE A N 1
ATOM 742 C CA . ILE A 1 92 ? -25.584 4.463 38.114 1.00 78.81 92 ILE A CA 1
ATOM 743 C C . ILE A 1 92 ? -25.143 3.207 37.353 1.00 78.81 92 ILE A C 1
ATOM 745 O O . ILE A 1 92 ? -25.152 3.187 36.123 1.00 78.81 92 ILE A O 1
ATOM 749 N N . LEU A 1 93 ? -24.778 2.140 38.064 1.00 76.12 93 LEU A N 1
ATOM 750 C CA . LEU A 1 93 ? -24.400 0.871 37.439 1.00 76.12 93 LEU A CA 1
ATOM 751 C C . LEU A 1 93 ? -25.591 0.254 36.694 1.00 76.12 93 LEU A C 1
ATOM 753 O O . LEU A 1 93 ? -25.477 -0.095 35.516 1.00 76.12 93 LEU A O 1
ATOM 757 N N . ARG A 1 94 ? -26.758 0.222 37.345 1.00 75.25 94 ARG A N 1
ATOM 758 C CA . ARG A 1 94 ? -27.993 -0.322 36.766 1.00 75.25 94 ARG A CA 1
ATOM 759 C C . ARG A 1 94 ? -28.474 0.468 35.553 1.00 75.25 94 ARG A C 1
ATOM 761 O O . ARG A 1 94 ? -28.855 -0.141 34.557 1.00 75.25 94 ARG A O 1
ATOM 768 N N . SER A 1 95 ? -28.409 1.801 35.592 1.00 76.75 95 SER A N 1
ATOM 769 C CA . SER A 1 95 ? -28.811 2.638 34.451 1.00 76.75 95 SER A CA 1
ATOM 770 C C . SER A 1 95 ? -27.939 2.425 33.207 1.00 76.75 95 SER A C 1
ATOM 772 O O . SER A 1 95 ? -28.389 2.690 32.094 1.00 76.75 95 SER A O 1
ATOM 774 N N . ASN A 1 96 ? -26.729 1.881 33.377 1.00 78.81 96 ASN A N 1
ATOM 775 C CA . ASN A 1 96 ? -25.812 1.522 32.295 1.00 78.81 96 ASN A CA 1
ATOM 776 C C . ASN A 1 96 ? -25.866 0.028 31.907 1.00 78.81 96 ASN A C 1
ATOM 778 O O . ASN A 1 96 ? -25.029 -0.431 31.129 1.00 78.81 96 ASN A O 1
ATOM 782 N N . GLY A 1 97 ? -26.827 -0.745 32.429 1.00 71.31 97 GLY A N 1
ATOM 783 C CA . GLY A 1 97 ? -26.967 -2.177 32.132 1.00 71.31 97 GLY A CA 1
ATOM 784 C C . GLY A 1 97 ? -25.887 -3.057 32.772 1.00 71.31 97 GLY A C 1
ATOM 785 O O . GLY A 1 97 ? -25.634 -4.168 32.306 1.00 71.31 97 GLY A O 1
ATOM 786 N N . ILE A 1 98 ? -25.227 -2.558 33.820 1.00 73.69 98 ILE A N 1
ATOM 787 C CA . ILE A 1 98 ? -24.205 -3.274 34.586 1.00 73.69 98 ILE A CA 1
ATOM 788 C C . ILE A 1 98 ? -24.870 -3.862 35.836 1.00 73.69 98 ILE A C 1
ATOM 790 O O . ILE A 1 98 ? -25.730 -3.228 36.448 1.00 73.69 98 ILE A O 1
ATOM 794 N N . ALA A 1 99 ? -24.481 -5.083 36.216 1.00 72.56 99 ALA A N 1
ATOM 795 C CA . ALA A 1 99 ? -24.985 -5.720 37.431 1.00 72.56 99 ALA A CA 1
ATOM 796 C C . ALA A 1 99 ? -24.674 -4.858 38.670 1.00 72.56 99 ALA A C 1
ATOM 798 O O . ALA A 1 99 ? -23.581 -4.297 38.780 1.00 72.56 99 ALA A O 1
ATOM 799 N N . GLY A 1 100 ? -25.641 -4.762 39.586 1.00 70.56 100 GLY A N 1
ATOM 800 C CA . GLY A 1 100 ? -25.493 -4.009 40.831 1.00 70.56 100 GLY A CA 1
ATOM 801 C C . GLY A 1 100 ? -24.392 -4.560 41.743 1.00 70.56 100 GLY A C 1
ATOM 802 O O . GLY A 1 100 ? -23.895 -5.677 41.561 1.00 70.56 100 GLY A O 1
ATOM 803 N N . ALA A 1 101 ? -23.998 -3.770 42.739 1.00 69.88 101 ALA A N 1
ATOM 804 C CA . ALA A 1 101 ? -22.968 -4.157 43.696 1.00 69.88 101 ALA A CA 1
ATOM 805 C C . ALA A 1 101 ? -23.397 -5.408 44.488 1.00 69.88 101 ALA A C 1
ATOM 807 O O . ALA A 1 101 ? -24.523 -5.499 44.967 1.00 69.88 101 ALA A O 1
ATOM 808 N N . SER A 1 102 ? -22.500 -6.386 44.647 1.00 67.25 102 SER A N 1
ATOM 809 C CA . SER A 1 102 ? -22.743 -7.533 45.535 1.00 67.25 102 SER A CA 1
ATOM 810 C C . SER A 1 102 ? -22.424 -7.165 46.986 1.00 67.25 102 SER A C 1
ATOM 812 O O . SER A 1 102 ? -21.486 -6.403 47.222 1.00 67.25 102 SER A O 1
ATOM 814 N N . ALA A 1 103 ? -23.131 -7.758 47.952 1.00 63.84 103 ALA A N 1
ATOM 815 C CA . ALA A 1 103 ? -22.994 -7.458 49.384 1.00 63.84 103 ALA A CA 1
ATOM 816 C C . ALA A 1 103 ? -21.583 -7.686 49.976 1.00 63.84 103 ALA A C 1
ATOM 818 O O . ALA A 1 103 ? -21.310 -7.232 51.082 1.00 63.84 103 ALA A O 1
ATOM 819 N N . PHE A 1 104 ? -20.684 -8.365 49.255 1.00 64.00 104 PHE A N 1
ATOM 820 C CA . PHE A 1 104 ? -19.346 -8.732 49.733 1.00 64.00 104 PHE A CA 1
ATOM 821 C C . PHE A 1 104 ? -18.195 -7.935 49.096 1.00 64.00 104 PHE A C 1
ATOM 823 O O . PHE A 1 104 ? -17.038 -8.290 49.302 1.00 64.00 104 PHE A O 1
ATOM 830 N N . ASN A 1 105 ? -18.474 -6.868 48.337 1.00 65.38 105 ASN A N 1
ATOM 831 C CA . ASN A 1 105 ? -17.426 -6.001 47.784 1.00 65.38 105 ASN A CA 1
ATOM 832 C C . ASN A 1 105 ? -17.294 -4.704 48.589 1.00 65.38 105 ASN A C 1
ATOM 834 O O . ASN A 1 105 ? -18.253 -3.942 48.703 1.00 65.38 105 ASN A O 1
ATOM 838 N N . SER A 1 106 ? -16.086 -4.418 49.078 1.00 65.19 106 SER A N 1
ATOM 839 C CA . SER A 1 106 ? -15.700 -3.105 49.594 1.00 65.19 106 SER A CA 1
ATOM 840 C C . SER A 1 106 ? -14.784 -2.407 48.587 1.00 65.19 106 SER A C 1
ATOM 842 O O . SER A 1 106 ? -13.907 -3.028 47.988 1.00 65.19 106 SER A O 1
ATOM 844 N N . PHE A 1 107 ? -15.001 -1.112 48.370 1.00 65.94 107 PHE A N 1
ATOM 845 C CA . PHE A 1 107 ? -14.094 -0.270 47.595 1.00 65.94 107 PHE A CA 1
ATOM 846 C C . PHE A 1 107 ? -13.734 0.961 48.422 1.00 65.94 107 PHE A C 1
ATOM 848 O O . PHE A 1 107 ? -14.588 1.550 49.083 1.00 65.94 107 PHE A O 1
ATOM 855 N N . THR A 1 108 ? -12.463 1.342 48.377 1.00 65.88 108 THR A N 1
ATOM 856 C CA . THR A 1 108 ? -11.931 2.541 49.025 1.00 65.88 108 THR A CA 1
ATOM 857 C C . THR A 1 108 ? -11.400 3.447 47.925 1.00 65.88 108 THR A C 1
ATOM 859 O O . THR A 1 108 ? -10.599 3.007 47.101 1.00 65.88 108 THR A O 1
ATOM 862 N N . LEU A 1 109 ? -11.869 4.694 47.878 1.00 66.69 109 LEU A N 1
ATOM 863 C CA . LEU A 1 109 ? -11.270 5.713 47.019 1.00 66.69 109 LEU A CA 1
ATOM 864 C C . LEU A 1 109 ? -10.015 6.234 47.726 1.00 66.69 109 LEU A C 1
ATOM 866 O O . LEU A 1 109 ? -10.097 6.628 48.890 1.00 66.69 109 LEU A O 1
ATOM 870 N N . ILE A 1 110 ? -8.877 6.155 47.034 1.00 59.75 110 ILE A N 1
ATOM 871 C CA . ILE A 1 110 ? -7.608 6.779 47.436 1.00 59.75 110 ILE A CA 1
ATOM 872 C C . ILE A 1 110 ? -7.610 8.218 46.933 1.00 59.75 110 ILE A C 1
ATOM 874 O O . ILE A 1 110 ? -8.003 8.409 45.757 1.00 59.75 110 ILE A O 1
#

pLDDT: mean 74.43, std 9.61, range [57.09, 89.69]

=== Feature glossary ===
Each block in this record encodes a different view of the same protein. In brief:

Predicted aligned error. PAE(i, j) answers: if I align the predicted and true structures on residue i, how far off (in Å) do I expect residue j to be? A block-diagonal PAE matrix with low values on the blocks and high values off-diagonal is the signature of a multi-domain protein with confidently predicted domains but uncertain inter-domain orientation.

Contact-map, Ramachandran, and PAE plots. Plot images: a contact map (which residues are close in 3D, as an N×N binary image), a Ramachandran scatter (backbone torsion angles, revealing secondary-structure composition at a glance), and — for AlphaFold structures — a PAE heatmap (pairwise prediction confidence).

Backbone torsions (φ/ψ). φ (phi) and ψ (psi) are the two rotatable backbone dihedrals per residue: φ is the C(i-1)–N–Cα–C torsion, ψ is the N–Cα–C–N(i+1) torsion, both in degrees on (−180°, 180°]. α-helical residues cluster near (−60°, −45°); β-strand residues near (−120°, +130°). A Ramachandran plot is simply a scatter of (φ, ψ) for every residue.

Foldseek 3Di. A 3Di character summarizes, for each residue, the relative orientation of the Cα frame of its nearest spatial neighbor. Because it encodes fold topology rather than chemistry, 3Di alignments detect remote structural similarity that sequence alignment misses.

Radius of gyration, Cα contacts, bounding box. Three whole-structure scalars: the radius of gyration (RMS distance of Cα from centroid, in Å), the count of Cα–Cα contacts (pairs closer than 8 Å and separated by more than four residues in sequence — i.e. tertiary, not local, contacts), and the bounding-box dimensions. Together they distinguish compact globular folds from extended fibres or disordered chains.

Sequence. Sequence gives the chain of amino acids in standard one-letter code (A=alanine, C=cysteine, …, Y=tyrosine), read N→C. It is the only feature that is directly encoded by the gene; all structural features are derived from the folded form of this sequence.

mmCIF coordinates. Atomic coordinates in PDBx/mmCIF format — the same representation the Protein Data Bank distributes. Each line of the _atom_site loop places one backbone atom in Cartesian space (units: ångströms, origin: arbitrary).

Secondary structure (3-state, P-SEA). Three-state secondary structure (P-SEA) collapses th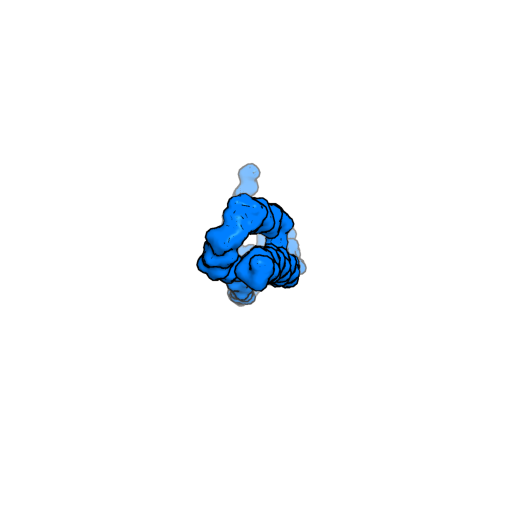e eight DSSP classes into helix (a), strand (b), and coil (c). P-SEA assigns these from Cα geometry alone — distances and angles — without requiring backbone oxygens, so it works on any Cα trace.

InterPro / GO / CATH / organism. Functional annotations link the protein to curated databases. InterPro entries identify conserved domains and families by matching the sequence against member-database signatures (Pfam, PROSITE, CDD, …). Gene Ontology (GO) terms describe molecular function, biological process, and cellular component in a controlled vocabulary. CATH places the structure in a hierarchical fold classification (Class/Architecture/Topology/Homologous-superfamily). The organism is the source species.

B-factor. B-factor (Debye–Waller factor) reflects atomic displacement in the crystal lattice. It is an experimental observable (units Å²), not a prediction; low values mean the atom is pinned down, high values mean it moves or is heterogeneous across the crystal.

Rendered structure images. Structure images are PyMOL renders from six orthogonal camera directions. Cartoon representation draws helices as coils and strands as arrows; sticks shows the backbone as bonds; surface shows the solvent-excluded envelope. Rainbow coloring maps sequence position to hue (blue→red, N→C); chain coloring assigns a distinct color per polypeptide.

Solvent-accessible surface area. Solvent-accessible surface area (SASA) is the area in Å² traced out by the centre of a 1.4 Å probe sphere (a water molecule) rolled over the protein's van der Waals surface (Shrake–Rupley / Lee–Richards construction). Buried residues have near-zero SASA; fully exposed residues can exceed 200 Å². The total SASA scales roughly with the number of surface residues.

Secondary structure (8-state, DSSP). The SS8 string is DSSP's per-residue secondary-structure call. α-helix (H) means an i→i+4 H-bond ladder; β-strand (E) means the residue participates in a β-sheet; 3₁₀ (G) and π (I) are tighter and wider helices; T/S are turns/bends; '-' is loop.

pLDDT. For AlphaFold models, the B-factor field carries pLDDT — the model's own estimate of local accuracy on a 0–100 scale. Regions with pLDDT<50 should be treated as essentially unmodeled; they often correspond to intrinsically disordered segments.

Nearest PDB structures. Nearest PDB neighbors are the top structural matches found by Foldseek when searching this structure against the entire Protein Data Bank. Each hit reports a TM-score (0 to 1; >0.5 almost always implies the same fold) and an E-value. These are *structural* homologs — they may share no detectable sequence similarity.